Protein AF-A0A9R1RNM6-F1 (afdb_monomer)

pLDDT: mean 85.74, std 3.9, range [72.38, 91.81]

Mean predicted aligned error: 5.17 Å

Structure (mmCIF, N/CA/C/O backbone):
data_AF-A0A9R1RNM6-F1
#
_entry.id   AF-A0A9R1RNM6-F1
#
loop_
_atom_site.group_PDB
_atom_site.id
_atom_site.type_symbol
_atom_site.label_atom_id
_atom_site.label_alt_id
_atom_site.label_comp_id
_atom_site.label_asym_id
_atom_site.label_entity_id
_atom_site.label_seq_id
_atom_site.pdbx_PDB_ins_code
_atom_site.Cartn_x
_atom_site.Cartn_y
_atom_site.Cartn_z
_atom_site.occupancy
_atom_site.B_iso_or_equiv
_atom_site.auth_seq_id
_atom_site.auth_comp_id
_atom_site.auth_asym_id
_atom_site.auth_atom_id
_atom_site.pdbx_PDB_model_num
ATOM 1 N N . MET A 1 1 ? 5.682 -8.488 -3.582 1.00 76.25 1 MET A N 1
ATOM 2 C CA . MET A 1 1 ? 4.230 -8.338 -3.833 1.00 76.25 1 MET A CA 1
ATOM 3 C C . MET A 1 1 ? 3.438 -9.553 -3.353 1.00 76.25 1 MET A C 1
ATOM 5 O O . MET A 1 1 ? 2.675 -9.404 -2.412 1.00 76.25 1 MET A O 1
ATOM 9 N N . ILE A 1 2 ? 3.651 -10.748 -3.923 1.00 78.75 2 ILE A N 1
ATOM 10 C CA . ILE A 1 2 ? 2.857 -11.959 -3.620 1.00 78.75 2 ILE A CA 1
ATOM 11 C C . ILE A 1 2 ? 2.977 -12.383 -2.147 1.00 78.75 2 ILE A C 1
ATOM 13 O O . ILE A 1 2 ? 1.983 -12.404 -1.429 1.00 78.75 2 ILE A O 1
ATOM 17 N N . PHE A 1 3 ? 4.200 -12.642 -1.677 1.00 79.00 3 PHE A N 1
ATOM 18 C CA . PHE A 1 3 ? 4.445 -13.133 -0.315 1.00 79.00 3 PHE A CA 1
ATOM 19 C C . PHE A 1 3 ? 3.941 -12.167 0.766 1.00 79.00 3 PHE A C 1
ATOM 21 O O . PHE A 1 3 ? 3.290 -12.583 1.717 1.00 79.00 3 PHE A O 1
ATOM 28 N N . GLY A 1 4 ? 4.189 -10.865 0.577 1.00 77.94 4 GLY A N 1
ATOM 29 C CA . GLY A 1 4 ? 3.714 -9.822 1.486 1.00 77.94 4 GLY A CA 1
ATOM 30 C C . GLY A 1 4 ? 2.193 -9.827 1.613 1.00 77.94 4 GLY A C 1
ATOM 31 O O . GLY A 1 4 ? 1.688 -9.914 2.721 1.00 77.94 4 GLY A O 1
ATOM 32 N N . ASN A 1 5 ? 1.459 -9.829 0.496 1.00 80.69 5 ASN A N 1
ATOM 33 C CA . ASN A 1 5 ? -0.004 -9.797 0.539 1.00 80.69 5 ASN A CA 1
ATOM 34 C C . ASN A 1 5 ? -0.629 -11.079 1.103 1.00 80.69 5 ASN A C 1
ATOM 36 O O . ASN A 1 5 ? -1.605 -10.985 1.840 1.00 80.69 5 ASN A O 1
ATOM 40 N N . ILE A 1 6 ? -0.069 -12.257 0.809 1.00 80.62 6 ILE A N 1
ATOM 41 C CA . ILE A 1 6 ? -0.581 -13.527 1.355 1.00 80.62 6 ILE A CA 1
ATOM 42 C C . ILE A 1 6 ? -0.402 -13.571 2.876 1.00 80.62 6 ILE A C 1
ATOM 44 O O . ILE A 1 6 ? -1.341 -13.901 3.597 1.00 80.62 6 ILE A O 1
ATOM 48 N N . LEU A 1 7 ? 0.780 -13.193 3.374 1.00 79.81 7 LEU A N 1
ATOM 49 C CA . LEU A 1 7 ? 1.060 -13.189 4.811 1.00 79.81 7 LEU A CA 1
ATOM 50 C C . LEU A 1 7 ? 0.232 -12.155 5.573 1.00 79.81 7 LEU A C 1
ATOM 52 O O . LEU A 1 7 ? -0.056 -12.372 6.750 1.00 79.81 7 LEU A O 1
ATOM 56 N N . THR A 1 8 ? -0.157 -11.054 4.924 1.00 80.06 8 THR A N 1
ATOM 57 C CA . THR A 1 8 ? -1.028 -10.034 5.519 1.00 80.06 8 THR A CA 1
ATOM 58 C C . THR A 1 8 ? -2.409 -10.591 5.860 1.00 80.06 8 THR A C 1
ATOM 60 O O . THR A 1 8 ? -2.918 -10.298 6.939 1.00 80.06 8 THR A O 1
ATOM 63 N N . ILE A 1 9 ? -2.985 -11.440 4.999 1.00 79.38 9 ILE A N 1
ATOM 64 C CA . ILE A 1 9 ? -4.341 -11.996 5.174 1.00 79.38 9 ILE A CA 1
ATOM 65 C C . ILE A 1 9 ? -4.451 -12.845 6.447 1.00 79.38 9 ILE A C 1
ATOM 67 O O . ILE A 1 9 ? -5.502 -12.896 7.077 1.00 79.38 9 ILE A O 1
ATOM 71 N N . THR A 1 10 ? -3.367 -13.506 6.853 1.00 83.00 10 THR A N 1
ATOM 72 C CA . THR A 1 10 ? -3.371 -14.382 8.032 1.00 83.00 10 THR A CA 1
ATOM 73 C C . THR A 1 10 ? -3.108 -13.639 9.344 1.00 83.00 10 THR A C 1
ATOM 75 O O . THR A 1 10 ? -3.102 -14.268 10.402 1.00 83.00 10 THR A O 1
ATOM 78 N N . GLN A 1 11 ? -2.825 -12.330 9.314 1.00 86.75 11 GLN A N 1
ATOM 79 C CA . GLN A 1 11 ? -2.497 -11.582 10.529 1.00 86.75 11 GLN A CA 1
ATOM 80 C C . GLN A 1 11 ? -3.744 -11.162 11.303 1.00 86.75 11 GLN A C 1
ATOM 82 O O . GLN A 1 11 ? -4.732 -10.715 10.738 1.00 86.75 11 GLN A O 1
ATOM 87 N N . THR A 1 12 ? -3.651 -11.227 12.629 1.00 85.56 12 THR A N 1
ATOM 88 C CA . THR A 1 12 ? -4.712 -10.814 13.563 1.00 85.56 12 THR A CA 1
ATOM 89 C C . THR A 1 12 ? -4.443 -9.466 14.240 1.00 85.56 12 THR A C 1
ATOM 91 O O . THR A 1 12 ? -5.352 -8.865 14.810 1.00 85.56 12 THR A O 1
ATOM 94 N N . SER A 1 13 ? -3.200 -8.981 14.176 1.00 86.62 13 SER A N 1
ATOM 95 C CA . SER A 1 13 ? -2.764 -7.698 14.739 1.00 86.62 13 SER A CA 1
ATOM 96 C C . SER A 1 13 ? -2.635 -6.647 13.641 1.00 86.62 13 SER A C 1
ATOM 98 O O . SER A 1 13 ? -1.971 -6.896 12.631 1.00 86.62 13 SER A O 1
ATOM 100 N N . MET A 1 14 ? -3.181 -5.448 13.871 1.00 85.19 14 MET A N 1
ATOM 101 C CA . MET A 1 14 ? -3.129 -4.350 12.896 1.00 85.19 14 MET A CA 1
ATOM 102 C C . MET A 1 14 ? -1.701 -3.900 12.590 1.00 85.19 14 MET A C 1
ATOM 104 O O . MET A 1 14 ? -1.353 -3.680 11.430 1.00 85.19 14 MET A O 1
ATOM 108 N N . LYS A 1 15 ? -0.836 -3.818 13.608 1.00 86.88 15 LYS A N 1
ATOM 109 C CA . LYS A 1 15 ? 0.570 -3.429 13.414 1.00 86.88 15 LYS A CA 1
ATOM 110 C C . LYS A 1 15 ? 1.296 -4.431 12.514 1.00 86.88 15 LYS A C 1
ATOM 112 O O . LYS A 1 15 ? 1.952 -4.024 11.559 1.00 86.88 15 LYS A O 1
ATOM 117 N N . ARG A 1 16 ? 1.118 -5.738 12.759 1.00 85.56 16 ARG A N 1
ATOM 118 C CA . ARG A 1 16 ? 1.716 -6.798 11.924 1.00 85.56 16 ARG A CA 1
ATOM 119 C C . AR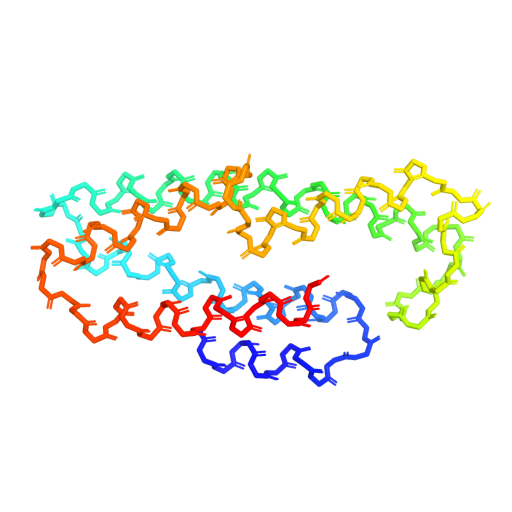G A 1 16 ? 1.162 -6.781 10.504 1.00 85.56 16 ARG A C 1
ATOM 121 O O . ARG A 1 16 ? 1.941 -6.878 9.561 1.00 85.56 16 ARG A O 1
ATOM 128 N N . MET A 1 17 ? -0.151 -6.616 10.352 1.00 88.88 17 MET A N 1
ATOM 129 C CA . MET A 1 17 ? -0.807 -6.510 9.048 1.00 88.88 17 MET A CA 1
ATOM 130 C C . MET A 1 17 ? -0.178 -5.392 8.196 1.00 88.88 17 MET A C 1
ATOM 132 O O . MET A 1 17 ? 0.207 -5.621 7.048 1.00 88.88 17 MET A O 1
ATOM 136 N N . LEU A 1 18 ? 0.029 -4.202 8.772 1.00 86.50 18 LEU A N 1
ATOM 137 C CA . LEU A 1 18 ? 0.678 -3.090 8.070 1.00 86.50 18 LEU A CA 1
ATOM 138 C C . LEU A 1 18 ? 2.158 -3.336 7.763 1.00 86.50 18 LEU A C 1
ATOM 140 O O . LEU A 1 18 ? 2.631 -2.936 6.696 1.00 86.50 18 LEU A O 1
ATOM 144 N N . SER A 1 19 ? 2.892 -4.011 8.651 1.00 86.38 19 SER A N 1
ATOM 145 C CA . SER A 1 19 ? 4.282 -4.394 8.383 1.00 86.38 19 SER A CA 1
ATOM 146 C C . SER A 1 19 ? 4.385 -5.319 7.166 1.00 86.38 19 SER A C 1
ATOM 148 O O . SER A 1 19 ? 5.184 -5.056 6.268 1.00 86.38 19 SER A O 1
ATOM 150 N N . TYR A 1 20 ? 3.538 -6.349 7.071 1.00 86.19 20 TYR A N 1
ATOM 151 C CA . TYR A 1 20 ? 3.531 -7.247 5.908 1.00 86.19 20 TYR A CA 1
ATOM 152 C C . TYR A 1 20 ? 3.028 -6.563 4.632 1.00 86.19 20 TYR A C 1
ATOM 154 O O . TYR A 1 20 ? 3.603 -6.768 3.557 1.00 86.19 20 TYR A O 1
ATOM 162 N N . SER A 1 21 ? 2.045 -5.664 4.739 1.00 86.50 21 SER A N 1
ATOM 163 C CA . SER A 1 21 ? 1.640 -4.823 3.608 1.00 86.50 21 SER A CA 1
ATOM 164 C C . SER A 1 21 ? 2.789 -3.944 3.101 1.00 86.50 21 SER A C 1
ATOM 166 O O . SER A 1 21 ? 2.998 -3.835 1.891 1.00 86.50 21 SER A O 1
ATOM 168 N N . SER A 1 22 ? 3.605 -3.390 4.002 1.00 85.81 22 SER A N 1
ATOM 169 C CA . SER A 1 22 ? 4.786 -2.599 3.634 1.00 85.81 22 SER A CA 1
ATOM 170 C C . SER A 1 22 ? 5.770 -3.408 2.782 1.00 85.81 22 SER A C 1
ATOM 172 O O . SER A 1 22 ? 6.254 -2.918 1.761 1.00 85.81 22 SER A O 1
ATOM 174 N N . ILE A 1 23 ? 5.989 -4.681 3.129 1.00 85.62 23 ILE A N 1
ATOM 175 C CA . ILE A 1 23 ? 6.806 -5.618 2.337 1.00 85.62 23 ILE A CA 1
ATOM 176 C C . ILE A 1 23 ? 6.176 -5.858 0.955 1.00 85.62 23 ILE A C 1
ATOM 178 O O . ILE A 1 23 ? 6.868 -5.888 -0.066 1.00 85.62 23 ILE A O 1
ATOM 182 N N . GLY A 1 24 ? 4.847 -5.992 0.891 1.00 84.50 24 GLY A N 1
ATOM 183 C CA . GLY A 1 24 ? 4.105 -6.089 -0.368 1.00 84.50 24 GLY A CA 1
ATOM 184 C C . GLY A 1 24 ? 4.340 -4.881 -1.282 1.00 84.50 24 GLY A C 1
ATOM 185 O O . GLY A 1 24 ? 4.611 -5.062 -2.475 1.00 84.50 24 GLY A O 1
ATOM 186 N N . ARG A 1 25 ? 4.303 -3.675 -0.701 1.00 86.56 25 ARG A N 1
ATOM 187 C CA . ARG A 1 25 ? 4.433 -2.375 -1.378 1.00 86.56 25 ARG A CA 1
ATOM 188 C C . ARG A 1 25 ? 5.828 -2.068 -1.894 1.00 86.56 25 ARG A C 1
ATOM 190 O O . ARG A 1 25 ? 5.932 -1.502 -2.978 1.00 86.56 25 ARG A O 1
ATOM 197 N N . ILE A 1 26 ? 6.875 -2.482 -1.178 1.00 86.75 26 ILE A N 1
ATOM 198 C CA . ILE A 1 26 ? 8.266 -2.379 -1.657 1.00 86.75 26 ILE A CA 1
ATOM 199 C C . ILE A 1 26 ? 8.418 -3.080 -3.013 1.00 86.75 26 ILE A C 1
ATOM 201 O O . ILE A 1 26 ? 9.135 -2.600 -3.882 1.00 86.75 26 ILE A O 1
ATOM 205 N N . GLY A 1 27 ? 7.667 -4.160 -3.247 1.00 85.88 27 GLY A N 1
ATOM 206 C CA . GLY A 1 27 ? 7.634 -4.813 -4.552 1.00 85.88 27 GLY A CA 1
ATOM 207 C C . GLY A 1 27 ? 7.254 -3.874 -5.704 1.00 85.88 27 GLY A C 1
ATOM 208 O O . GLY A 1 27 ? 7.856 -3.970 -6.764 1.00 85.88 27 GLY A O 1
ATOM 209 N N . TYR A 1 28 ? 6.307 -2.953 -5.500 1.00 86.38 28 TYR A N 1
ATOM 210 C CA . TYR A 1 28 ? 5.907 -1.977 -6.523 1.00 86.38 28 TYR A CA 1
ATOM 211 C C . TYR A 1 28 ? 6.992 -0.923 -6.752 1.00 86.38 28 TYR A C 1
ATOM 213 O O . TYR A 1 28 ? 7.264 -0.573 -7.893 1.00 86.38 28 TYR A O 1
ATOM 221 N N . VAL A 1 29 ? 7.661 -0.479 -5.684 1.00 89.31 29 VAL A N 1
ATOM 222 C CA . VAL A 1 29 ? 8.807 0.445 -5.762 1.00 89.31 29 VAL A CA 1
ATOM 223 C C . VAL A 1 29 ? 9.922 -0.156 -6.622 1.00 89.31 29 VAL A C 1
ATOM 225 O O . VAL A 1 29 ? 10.477 0.531 -7.475 1.00 89.31 29 VAL A O 1
ATOM 228 N N . ILE A 1 30 ? 10.193 -1.457 -6.463 1.00 88.12 30 ILE A N 1
ATOM 229 C CA . ILE A 1 30 ? 11.197 -2.178 -7.258 1.00 88.12 30 ILE A CA 1
ATOM 230 C C . ILE A 1 30 ? 10.858 -2.167 -8.759 1.00 88.12 30 ILE A C 1
ATOM 232 O O . ILE A 1 30 ? 11.783 -2.096 -9.562 1.00 88.12 30 ILE A O 1
ATOM 236 N N . ILE A 1 31 ? 9.576 -2.166 -9.162 1.00 86.38 31 ILE A N 1
ATOM 237 C CA . ILE A 1 31 ? 9.203 -2.021 -10.585 1.00 86.38 31 ILE A CA 1
ATOM 238 C C . ILE A 1 31 ? 9.778 -0.713 -11.145 1.00 86.38 31 ILE A C 1
ATOM 240 O O . ILE A 1 31 ? 10.418 -0.734 -12.191 1.00 86.38 31 ILE A O 1
ATOM 244 N N . GLY A 1 32 ? 9.609 0.402 -10.428 1.00 85.44 32 GLY A N 1
ATOM 245 C CA . GLY A 1 32 ? 10.128 1.706 -10.853 1.00 85.44 32 GLY A CA 1
ATOM 246 C C . GLY A 1 32 ? 11.655 1.742 -10.943 1.00 85.44 32 GLY A C 1
ATOM 247 O O . GLY A 1 32 ? 12.198 2.341 -11.868 1.00 85.44 32 GLY A O 1
ATOM 248 N N . ILE A 1 33 ? 12.349 1.035 -10.042 1.00 87.56 33 ILE A N 1
ATOM 249 C CA . ILE A 1 33 ? 13.816 0.894 -10.084 1.00 87.56 33 ILE A CA 1
ATOM 250 C C . ILE A 1 33 ? 14.261 0.107 -11.324 1.00 87.56 33 ILE A C 1
ATOM 252 O O . ILE A 1 33 ? 15.224 0.500 -11.973 1.00 87.56 33 ILE A O 1
ATOM 256 N N . ILE A 1 34 ? 13.568 -0.986 -11.665 1.00 86.75 34 ILE A N 1
ATOM 257 C CA . ILE A 1 34 ? 13.903 -1.826 -12.829 1.00 86.75 34 ILE A CA 1
ATOM 258 C C . ILE A 1 34 ? 13.663 -1.073 -14.143 1.00 86.75 34 ILE A C 1
ATOM 260 O O . ILE A 1 34 ? 14.456 -1.200 -15.071 1.00 86.75 34 ILE A O 1
ATOM 264 N N . VAL A 1 35 ? 12.584 -0.289 -14.222 1.00 85.94 35 VAL A N 1
ATOM 265 C CA . VAL A 1 35 ? 12.290 0.584 -15.373 1.00 85.94 35 VAL A CA 1
ATOM 266 C C . VAL A 1 35 ? 13.395 1.633 -15.564 1.00 85.94 35 VAL A C 1
ATOM 268 O O . VAL A 1 35 ? 13.773 1.946 -16.695 1.00 85.94 35 VAL A O 1
ATOM 271 N N . GLY A 1 36 ? 13.937 2.164 -14.465 1.00 83.56 36 GLY A N 1
ATOM 272 C CA . GLY A 1 36 ? 15.008 3.154 -14.500 1.00 83.56 36 GLY A CA 1
ATOM 273 C C . GLY A 1 36 ? 14.592 4.442 -15.215 1.00 83.56 36 GLY A C 1
ATOM 274 O O . GLY A 1 36 ? 13.450 4.887 -15.109 1.00 83.56 36 GLY A O 1
ATOM 275 N N . ASP A 1 37 ? 15.522 5.042 -15.958 1.00 79.62 37 ASP A N 1
ATOM 276 C CA . ASP A 1 37 ? 15.308 6.332 -16.635 1.00 79.62 37 ASP A CA 1
ATOM 277 C C . ASP A 1 37 ? 14.590 6.204 -17.988 1.00 79.62 37 ASP A C 1
ATOM 279 O O . ASP A 1 37 ? 14.175 7.187 -18.588 1.00 79.62 37 ASP A O 1
ATOM 283 N N . SER A 1 38 ? 14.411 4.975 -18.479 1.00 72.38 38 SER A N 1
ATOM 284 C CA . SER A 1 38 ? 13.946 4.718 -19.847 1.00 72.38 38 SER A CA 1
ATOM 285 C C . SER A 1 38 ? 12.483 5.114 -20.124 1.00 72.38 38 SER A C 1
ATOM 287 O O . SER A 1 38 ? 12.074 5.084 -21.280 1.00 72.38 38 SER A O 1
ATOM 289 N N . ASN A 1 39 ? 11.710 5.493 -19.094 1.00 75.06 39 ASN A N 1
ATOM 290 C CA . ASN A 1 39 ? 10.352 6.057 -19.186 1.00 75.06 39 ASN A CA 1
ATOM 291 C C . ASN A 1 39 ? 9.889 6.632 -17.835 1.00 75.06 39 ASN A C 1
ATOM 293 O O . ASN A 1 39 ? 8.906 6.173 -17.249 1.00 75.06 39 ASN A O 1
ATOM 297 N N . ASP A 1 40 ? 10.638 7.584 -17.276 1.00 83.69 40 ASP A N 1
ATOM 298 C CA . ASP A 1 40 ? 10.280 8.237 -16.005 1.00 83.69 40 ASP A CA 1
ATOM 299 C C . ASP A 1 40 ? 10.078 7.259 -14.823 1.00 83.69 40 ASP A C 1
ATOM 301 O O . ASP A 1 40 ? 9.367 7.546 -13.853 1.00 83.69 40 ASP A O 1
ATOM 305 N N . GLY A 1 41 ? 10.729 6.090 -14.857 1.00 84.31 41 GLY A N 1
ATOM 306 C CA . GLY A 1 41 ? 10.599 5.055 -13.830 1.00 84.31 41 GLY A CA 1
ATOM 307 C C . GLY A 1 41 ? 10.981 5.571 -12.444 1.00 84.31 41 GLY A C 1
ATOM 308 O O . GLY A 1 41 ? 10.240 5.360 -11.480 1.00 84.31 41 GLY A O 1
ATOM 309 N N . TYR A 1 42 ? 12.058 6.356 -12.347 1.00 88.69 42 TYR A N 1
ATOM 310 C CA . TYR A 1 42 ? 12.446 7.018 -11.099 1.00 88.69 42 TYR A CA 1
ATOM 311 C C . TYR A 1 42 ? 11.409 8.036 -10.615 1.00 88.69 42 TYR A C 1
ATOM 313 O O . TYR A 1 42 ? 11.094 8.066 -9.424 1.00 88.69 42 TYR A O 1
ATOM 321 N N . ALA A 1 43 ? 10.823 8.829 -11.515 1.00 88.44 43 ALA A N 1
ATOM 322 C CA . ALA A 1 43 ? 9.776 9.780 -11.150 1.00 88.44 43 ALA A CA 1
ATOM 323 C C . ALA A 1 43 ? 8.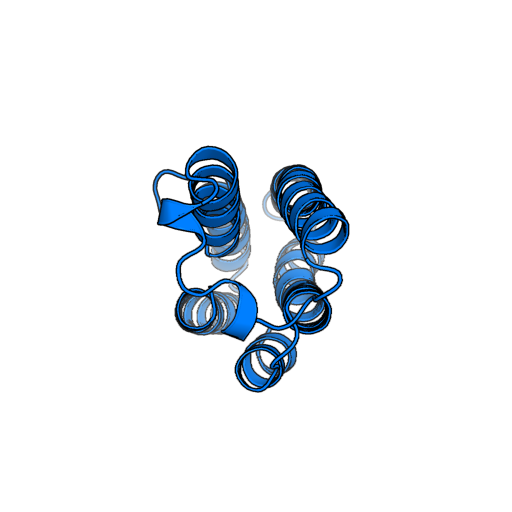510 9.054 -10.657 1.00 88.44 43 ALA A C 1
ATOM 325 O O . ALA A 1 43 ? 7.913 9.452 -9.651 1.00 88.44 43 ALA A O 1
ATOM 326 N N . SER A 1 44 ? 8.132 7.944 -11.300 1.00 88.12 44 SER A N 1
ATOM 327 C CA . SER A 1 44 ? 7.002 7.105 -10.871 1.00 88.12 44 SER A CA 1
ATOM 328 C C . SER A 1 44 ? 7.229 6.474 -9.494 1.00 88.12 44 SER A C 1
ATOM 330 O O . SER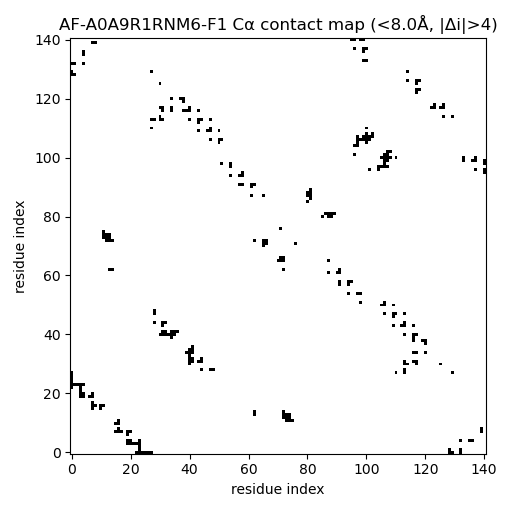 A 1 44 ? 6.338 6.459 -8.643 1.00 88.12 44 SER A O 1
ATOM 332 N N . MET A 1 45 ? 8.460 6.044 -9.217 1.00 90.94 45 MET A N 1
ATOM 333 C CA . MET A 1 45 ? 8.852 5.520 -7.916 1.00 90.94 45 MET A CA 1
ATOM 334 C C . MET A 1 45 ? 8.768 6.595 -6.825 1.00 90.94 45 MET A C 1
ATOM 336 O O . MET A 1 45 ? 8.204 6.346 -5.757 1.00 90.94 45 MET A O 1
ATOM 340 N N . ILE A 1 46 ? 9.320 7.785 -7.081 1.00 91.00 46 ILE A N 1
ATOM 341 C CA . ILE A 1 46 ? 9.357 8.888 -6.110 1.00 91.00 46 ILE A CA 1
ATOM 342 C C . ILE A 1 46 ? 7.940 9.368 -5.787 1.00 91.00 46 ILE A C 1
ATOM 344 O O . ILE A 1 46 ? 7.596 9.520 -4.615 1.00 91.00 46 ILE A O 1
ATOM 348 N N . THR A 1 47 ? 7.097 9.553 -6.806 1.00 90.00 47 THR A N 1
ATOM 349 C CA . THR A 1 47 ? 5.693 9.958 -6.621 1.00 90.00 47 THR A CA 1
ATOM 350 C C . THR A 1 47 ? 4.906 8.921 -5.816 1.00 90.00 47 THR A C 1
ATOM 352 O O . THR A 1 47 ? 4.211 9.282 -4.865 1.00 90.00 47 THR A O 1
ATOM 355 N N . TYR A 1 48 ? 5.071 7.627 -6.112 1.00 90.56 48 TYR A N 1
ATOM 356 C CA . TYR A 1 48 ? 4.454 6.559 -5.326 1.00 90.56 48 TYR A CA 1
ATOM 357 C C . TYR A 1 48 ? 4.948 6.531 -3.873 1.00 90.56 48 TYR A C 1
ATOM 359 O O . TYR A 1 48 ? 4.140 6.395 -2.953 1.00 90.56 48 TYR A O 1
ATOM 367 N N . MET A 1 49 ? 6.255 6.694 -3.645 1.00 91.25 49 MET A N 1
ATOM 368 C CA . MET A 1 49 ? 6.837 6.740 -2.299 1.00 91.25 49 MET A CA 1
ATOM 369 C C . MET A 1 49 ? 6.333 7.938 -1.493 1.00 91.25 49 MET A C 1
ATOM 371 O O . MET A 1 49 ? 6.043 7.789 -0.307 1.00 91.25 49 MET A O 1
ATOM 375 N N . LEU A 1 50 ? 6.172 9.101 -2.127 1.00 91.12 50 LEU A N 1
ATOM 376 C CA . LEU A 1 50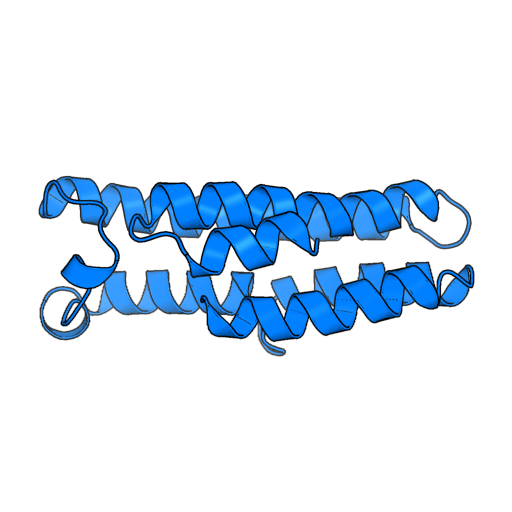 ? 5.652 10.302 -1.477 1.00 91.12 50 LEU A CA 1
ATOM 377 C C . LEU A 1 50 ? 4.220 10.080 -0.980 1.00 91.12 50 LEU A C 1
ATOM 379 O O . LEU A 1 50 ? 3.941 10.270 0.204 1.00 91.12 50 LEU A O 1
ATOM 383 N N . PHE A 1 51 ? 3.342 9.570 -1.848 1.00 90.06 51 PHE A N 1
ATOM 384 C CA . PHE A 1 51 ? 1.987 9.177 -1.457 1.00 90.06 51 PHE A CA 1
ATOM 385 C C . PHE A 1 51 ? 1.991 8.115 -0.362 1.00 90.06 51 PHE A C 1
ATOM 387 O O . PHE A 1 51 ? 1.242 8.211 0.608 1.00 90.06 51 PHE A O 1
ATOM 394 N N . TYR A 1 52 ? 2.870 7.122 -0.472 1.00 89.31 52 TYR A N 1
ATOM 395 C CA . TYR A 1 52 ? 2.961 6.048 0.502 1.00 89.31 52 TYR A CA 1
ATOM 396 C C . TYR A 1 52 ? 3.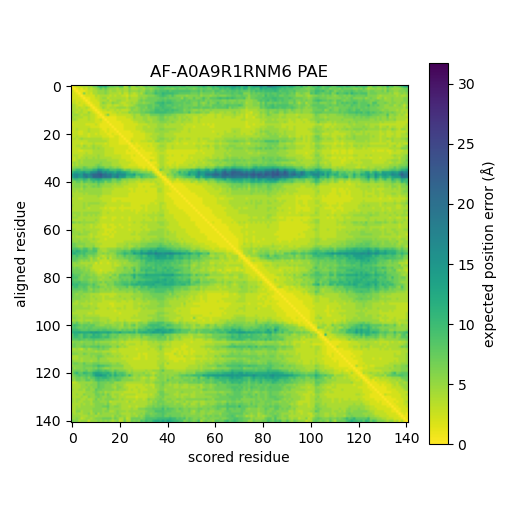382 6.524 1.901 1.00 89.31 52 TYR A C 1
ATOM 398 O O . TYR A 1 52 ? 2.790 6.094 2.892 1.00 89.31 52 TYR A O 1
ATOM 406 N N . ILE A 1 53 ? 4.359 7.430 1.999 1.00 90.75 53 ILE A N 1
ATOM 407 C CA . ILE A 1 53 ? 4.829 7.976 3.281 1.00 90.75 53 ILE A CA 1
ATOM 408 C C . ILE A 1 53 ? 3.734 8.807 3.945 1.00 90.75 53 ILE A C 1
ATOM 410 O O . ILE A 1 53 ? 3.414 8.558 5.111 1.00 90.75 53 ILE A O 1
ATOM 414 N N . SER A 1 54 ? 3.124 9.745 3.207 1.00 90.00 54 SER A N 1
ATOM 415 C CA . SER A 1 54 ? 1.997 10.542 3.713 1.00 90.00 54 SER A CA 1
ATOM 416 C C . SER A 1 54 ? 0.894 9.643 4.261 1.00 90.00 54 SER A C 1
ATOM 418 O O . SER A 1 54 ? 0.295 9.923 5.300 1.00 90.00 54 SER A O 1
ATOM 420 N N . MET A 1 55 ? 0.683 8.513 3.594 1.00 89.12 55 MET A N 1
ATOM 421 C CA . MET A 1 55 ? -0.366 7.594 3.953 1.00 89.12 55 MET A CA 1
ATOM 422 C C . MET A 1 55 ? -0.098 6.743 5.180 1.00 89.12 55 MET A C 1
ATOM 424 O O . MET A 1 55 ? -0.966 6.564 6.042 1.00 89.12 55 MET A O 1
ATOM 428 N N . ASN A 1 56 ? 1.116 6.215 5.266 1.00 90.31 56 ASN A N 1
ATOM 429 C CA . ASN A 1 56 ? 1.536 5.467 6.432 1.00 90.31 56 ASN A CA 1
ATOM 430 C C . ASN A 1 56 ? 1.492 6.345 7.678 1.00 90.31 56 ASN A C 1
ATOM 432 O O . ASN A 1 56 ? 1.018 5.877 8.708 1.00 90.31 56 ASN A O 1
ATOM 436 N N . LEU A 1 57 ? 1.897 7.614 7.582 1.00 91.19 57 LEU A N 1
ATOM 437 C CA . LEU A 1 57 ? 1.805 8.551 8.702 1.00 91.19 57 LEU A CA 1
ATOM 438 C C . LEU A 1 57 ? 0.363 8.690 9.212 1.00 91.19 57 LEU A C 1
ATOM 440 O O . LEU A 1 57 ? 0.133 8.531 10.409 1.00 91.19 57 LEU A O 1
ATOM 444 N N . GLY A 1 58 ? -0.612 8.898 8.319 1.00 90.94 58 GLY A N 1
ATOM 445 C CA . GLY A 1 58 ? -2.029 8.985 8.701 1.00 90.94 58 GLY A CA 1
ATOM 446 C C . GLY A 1 58 ? -2.563 7.691 9.326 1.00 90.94 58 GLY A C 1
ATOM 447 O O . GLY A 1 58 ? -3.226 7.715 10.365 1.00 90.94 58 GLY A O 1
ATOM 448 N N . THR A 1 59 ? -2.206 6.546 8.742 1.00 90.88 59 THR A N 1
ATOM 449 C CA . THR A 1 59 ? -2.659 5.231 9.221 1.00 90.88 59 THR A CA 1
ATOM 450 C C . THR A 1 59 ? -2.064 4.897 10.592 1.00 90.88 59 THR A C 1
ATOM 452 O O . THR A 1 59 ? -2.787 4.495 11.505 1.00 90.88 59 THR A O 1
ATOM 455 N N . PHE A 1 60 ? -0.755 5.104 10.774 1.00 91.19 60 PHE A N 1
ATOM 456 C CA . PHE A 1 60 ? -0.087 4.870 12.054 1.00 91.19 60 PHE A CA 1
ATOM 457 C C . PHE A 1 60 ? -0.554 5.846 13.132 1.00 91.19 60 PHE A C 1
ATOM 459 O O . PHE A 1 60 ? -0.728 5.418 14.270 1.00 91.19 60 PHE A O 1
ATOM 466 N N . ALA A 1 61 ? -0.828 7.111 12.797 1.00 91.81 61 ALA A N 1
ATOM 467 C CA . ALA A 1 61 ? -1.406 8.061 13.746 1.00 9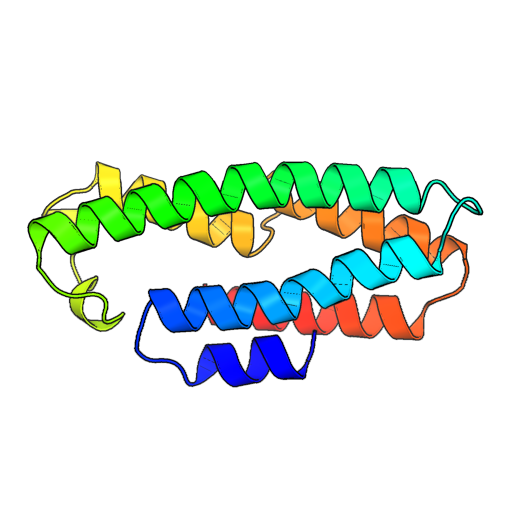1.81 61 ALA A CA 1
ATOM 468 C C . ALA A 1 61 ? -2.759 7.566 14.287 1.00 91.81 61 ALA A C 1
ATOM 470 O O . ALA A 1 61 ? -2.976 7.575 15.499 1.00 91.81 61 ALA A O 1
ATOM 471 N N . CYS A 1 62 ? -3.634 7.053 13.412 1.00 90.56 62 CYS A N 1
ATOM 472 C CA . CYS A 1 62 ? -4.920 6.484 13.822 1.00 90.56 62 CYS A CA 1
ATOM 473 C C . CYS A 1 62 ? -4.746 5.244 14.716 1.00 90.56 62 CYS A C 1
ATOM 475 O O . CYS A 1 62 ? -5.416 5.124 15.740 1.00 90.56 62 CYS A O 1
ATOM 477 N N . ILE A 1 63 ? -3.820 4.344 14.367 1.00 90.38 63 ILE A N 1
ATOM 478 C CA . ILE A 1 63 ? -3.549 3.129 15.154 1.00 90.38 63 ILE A CA 1
ATOM 479 C C . ILE A 1 63 ? -2.963 3.470 16.523 1.00 90.38 63 ILE A C 1
ATOM 481 O O . ILE A 1 63 ? -3.379 2.889 17.519 1.00 90.38 63 ILE A O 1
ATOM 485 N N . VAL A 1 64 ? -2.023 4.417 16.604 1.00 90.44 64 VAL A N 1
ATOM 486 C CA . VAL A 1 64 ? -1.455 4.863 17.886 1.00 90.44 64 VAL A CA 1
ATOM 487 C C . VAL A 1 64 ? -2.542 5.481 18.760 1.00 90.44 64 VAL A C 1
ATOM 489 O O . VAL A 1 64 ? -2.627 5.151 19.940 1.00 90.44 64 VAL A O 1
ATOM 492 N N . LEU A 1 65 ? -3.415 6.313 18.188 1.00 90.00 65 LEU A N 1
ATOM 493 C CA . LEU A 1 65 ? -4.516 6.924 18.930 1.00 90.00 65 LEU A CA 1
ATOM 494 C C . LEU A 1 65 ? -5.525 5.880 19.440 1.00 90.00 65 LEU A C 1
ATOM 496 O O . LEU A 1 65 ? -5.984 5.982 20.577 1.00 90.00 65 LEU A O 1
ATOM 500 N N . PHE A 1 66 ? -5.823 4.848 18.644 1.00 89.25 66 PHE A N 1
ATOM 501 C CA . PHE A 1 66 ? -6.641 3.711 19.076 1.00 89.25 66 PHE A CA 1
ATOM 502 C C . PHE A 1 66 ? -5.969 2.906 20.201 1.00 89.25 66 PHE A C 1
ATOM 504 O O . PHE A 1 66 ? -6.602 2.597 21.214 1.00 89.25 66 PHE A O 1
ATOM 511 N N . SER A 1 67 ? -4.676 2.613 20.044 1.00 88.50 67 SER A N 1
ATOM 512 C CA . SER A 1 67 ? -3.858 1.853 20.996 1.00 88.50 67 SER A CA 1
ATOM 513 C C . SER A 1 67 ? -3.759 2.565 22.350 1.00 88.50 67 SER A C 1
ATOM 515 O O . SER A 1 67 ? -3.909 1.937 23.391 1.00 88.50 67 SER A O 1
ATOM 517 N N . LEU A 1 68 ? -3.612 3.896 22.354 1.00 88.81 68 LEU A N 1
ATOM 518 C CA . LEU A 1 68 ? -3.591 4.711 23.576 1.00 88.81 68 LEU A CA 1
ATOM 519 C C . LEU A 1 68 ? -4.923 4.695 24.341 1.00 88.81 68 LEU A C 1
ATOM 521 O O . LEU A 1 68 ? -4.923 4.844 25.559 1.00 88.81 68 LEU A O 1
ATOM 525 N N . ARG A 1 69 ? -6.057 4.531 23.646 1.00 86.75 69 ARG A N 1
ATOM 526 C CA . ARG A 1 69 ? -7.395 4.528 24.264 1.00 86.75 69 ARG A CA 1
ATOM 527 C C . ARG A 1 69 ? -7.835 3.151 24.750 1.00 86.75 69 ARG A C 1
ATOM 529 O O . ARG A 1 69 ? -8.518 3.059 25.763 1.00 86.75 69 ARG A O 1
ATOM 536 N N . THR A 1 70 ? -7.492 2.096 24.014 1.00 84.69 70 THR A N 1
ATOM 537 C CA . THR A 1 70 ? -7.974 0.730 24.290 1.00 84.69 70 THR A CA 1
ATOM 538 C C . THR A 1 70 ? -6.909 -0.182 24.889 1.00 84.69 70 THR A C 1
ATOM 540 O O . THR A 1 70 ? -7.251 -1.198 25.485 1.00 84.69 70 THR A O 1
ATOM 543 N N . GLY A 1 71 ? -5.624 0.150 24.731 1.00 84.94 71 GLY A N 1
ATOM 544 C CA . GLY A 1 71 ? -4.499 -0.703 25.119 1.00 84.94 71 GLY A CA 1
ATOM 545 C C . GLY A 1 71 ? -4.310 -1.937 24.228 1.00 84.94 71 GLY A C 1
ATOM 546 O O . GLY A 1 71 ? -3.483 -2.789 24.545 1.00 84.94 71 GLY A O 1
ATOM 547 N N . THR A 1 72 ? -5.065 -2.055 23.130 1.00 85.81 72 THR A N 1
ATOM 548 C CA . THR A 1 72 ? -5.073 -3.235 22.251 1.00 85.81 72 THR A CA 1
ATOM 549 C C . THR A 1 72 ? -4.793 -2.860 20.798 1.00 85.81 72 THR A C 1
ATOM 551 O O . THR A 1 72 ? -5.118 -1.764 20.350 1.00 85.81 72 THR A O 1
ATOM 554 N N . ASP A 1 73 ? -4.196 -3.789 20.045 1.00 82.56 73 ASP A N 1
ATOM 555 C CA . ASP A 1 73 ? -3.880 -3.620 18.618 1.00 82.56 73 ASP A CA 1
ATOM 556 C C . ASP A 1 73 ? -4.487 -4.733 17.739 1.00 82.56 73 ASP A C 1
ATOM 558 O O . ASP A 1 73 ? -4.075 -4.910 16.584 1.00 82.56 73 ASP A O 1
ATOM 562 N N . ASN A 1 74 ? -5.412 -5.539 18.273 1.00 87.38 74 ASN A N 1
ATOM 563 C CA . ASN A 1 74 ? -6.025 -6.622 17.505 1.00 87.38 74 ASN A CA 1
ATOM 564 C C . ASN A 1 74 ? -7.116 -6.080 16.590 1.00 87.38 74 ASN A C 1
ATOM 566 O O . ASN A 1 74 ? -7.896 -5.217 16.976 1.00 87.38 74 ASN A O 1
ATOM 570 N N . ILE A 1 75 ? -7.225 -6.663 15.398 1.00 85.75 75 ILE A N 1
ATOM 571 C CA . ILE A 1 75 ? -8.216 -6.278 14.383 1.00 85.75 75 ILE A CA 1
ATOM 572 C C . ILE A 1 75 ? -9.649 -6.421 14.921 1.00 85.75 75 ILE A C 1
ATOM 574 O O . ILE A 1 75 ? -10.514 -5.600 14.631 1.00 85.75 75 ILE A O 1
ATOM 578 N N . ARG A 1 76 ? -9.897 -7.436 15.759 1.00 86.69 76 ARG A N 1
ATOM 579 C CA . ARG A 1 76 ? -11.220 -7.717 16.343 1.00 86.69 76 ARG A CA 1
ATOM 580 C C . ARG A 1 76 ? -11.727 -6.594 17.249 1.00 86.69 76 ARG A C 1
ATOM 582 O O . ARG A 1 76 ? -12.933 -6.384 17.316 1.00 86.69 76 ARG A O 1
ATOM 589 N N . ASP A 1 77 ? -10.820 -5.861 17.888 1.00 86.06 77 ASP A N 1
ATOM 590 C CA . ASP A 1 77 ? -11.164 -4.825 18.866 1.00 86.06 77 ASP A CA 1
ATOM 591 C C . ASP A 1 77 ? -11.611 -3.517 18.184 1.00 86.06 77 ASP A C 1
ATOM 593 O O . ASP A 1 77 ? -12.196 -2.645 18.823 1.00 86.06 77 ASP A O 1
ATOM 597 N N . TYR A 1 78 ? -11.421 -3.404 16.862 1.00 83.69 78 TYR A N 1
ATOM 598 C CA . TYR A 1 78 ? -11.951 -2.307 16.044 1.00 83.69 78 TYR A CA 1
ATOM 599 C C . TYR A 1 78 ? -13.448 -2.475 15.717 1.00 83.69 78 TYR A C 1
ATOM 601 O O . TYR A 1 78 ? -14.072 -1.554 15.178 1.00 83.69 78 TYR A O 1
ATOM 609 N N . ALA A 1 79 ? -14.056 -3.625 16.036 1.00 86.81 79 ALA A N 1
ATOM 610 C CA . ALA A 1 79 ? -15.477 -3.858 15.800 1.00 86.81 79 ALA A CA 1
ATOM 611 C C . ALA A 1 79 ? -16.337 -2.872 16.612 1.00 86.81 79 ALA A C 1
ATOM 613 O O . ALA A 1 79 ? -16.241 -2.786 17.835 1.00 86.81 79 ALA A O 1
ATOM 614 N N . GLY A 1 80 ? -17.193 -2.115 15.922 1.00 85.88 80 GLY A N 1
ATOM 615 C CA . GLY A 1 80 ? -18.038 -1.096 16.551 1.00 85.88 80 GLY A CA 1
ATOM 616 C C . GLY A 1 80 ? -17.331 0.231 16.844 1.00 85.88 80 GLY A C 1
ATOM 617 O O . GLY A 1 80 ? -17.908 1.078 17.518 1.00 85.88 80 GLY A O 1
ATOM 618 N N . LEU A 1 81 ? -16.122 0.469 16.318 1.00 87.00 81 LEU A N 1
ATOM 619 C CA . LEU A 1 81 ? -15.411 1.735 16.538 1.00 87.00 81 LEU A CA 1
ATOM 620 C C . LEU A 1 81 ? -16.209 2.962 16.069 1.00 87.00 81 LEU A C 1
ATOM 622 O O . LEU A 1 81 ? -16.150 4.010 16.705 1.00 87.00 81 LEU A O 1
ATOM 626 N N . TYR A 1 82 ? -17.007 2.819 15.007 1.00 88.56 82 TYR A N 1
ATOM 627 C CA . TYR A 1 82 ? -17.830 3.901 14.463 1.00 88.56 82 TYR A CA 1
ATOM 628 C C . TYR A 1 82 ? -18.837 4.478 15.471 1.00 88.56 82 TYR A C 1
ATOM 630 O O . TYR A 1 82 ? -19.104 5.675 15.437 1.00 88.56 82 TYR A O 1
ATOM 638 N N . THR A 1 83 ? -19.379 3.664 16.386 1.00 87.19 83 THR A N 1
ATOM 639 C CA . THR A 1 83 ? -20.364 4.144 17.371 1.00 87.19 83 THR A CA 1
ATOM 640 C C . THR A 1 83 ? -19.719 4.862 18.551 1.00 87.19 83 THR A C 1
ATOM 642 O O . THR A 1 83 ? -20.369 5.697 19.174 1.00 87.19 83 THR A O 1
ATOM 645 N N . LYS A 1 84 ? -18.452 4.558 18.860 1.00 86.12 84 LYS A N 1
ATOM 646 C CA . LYS A 1 84 ? -17.708 5.206 19.950 1.00 86.12 84 LYS A CA 1
ATOM 647 C C . LYS A 1 84 ? -16.987 6.464 19.480 1.00 86.12 84 LYS A C 1
ATOM 649 O O . LYS A 1 84 ? -17.115 7.508 20.104 1.00 86.12 84 LYS A O 1
ATOM 654 N N . ASP A 1 85 ? -16.249 6.349 18.380 1.00 87.19 85 ASP A N 1
ATOM 655 C CA . ASP A 1 85 ? -15.382 7.396 17.847 1.00 87.19 85 ASP A CA 1
ATOM 656 C C . ASP A 1 85 ? -15.521 7.470 16.314 1.00 87.19 85 ASP A C 1
ATOM 658 O O . ASP A 1 85 ? -14.662 6.969 15.576 1.00 87.19 85 ASP A O 1
ATOM 662 N N . PRO A 1 86 ? -16.583 8.117 15.797 1.00 88.00 86 PRO A N 1
ATOM 663 C CA . PRO A 1 86 ? -16.856 8.161 14.361 1.00 88.00 86 PRO A CA 1
ATOM 664 C C . PRO A 1 86 ? -15.741 8.856 13.572 1.00 88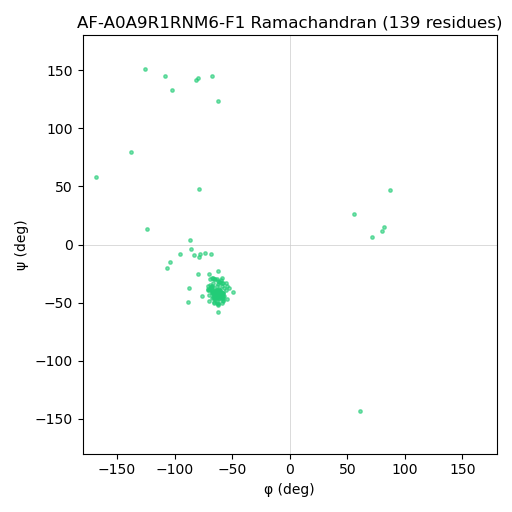.00 86 PRO A C 1
ATOM 666 O O . PRO A 1 86 ? -15.427 8.435 12.462 1.00 88.00 86 PRO A O 1
ATOM 669 N N . PHE A 1 87 ? -15.089 9.873 14.148 1.00 90.06 87 PHE A N 1
ATOM 670 C CA . PHE A 1 87 ? -13.974 10.570 13.500 1.00 90.06 87 PHE A CA 1
ATOM 671 C C . PHE A 1 87 ? -12.751 9.671 13.300 1.00 90.06 87 PHE A C 1
ATOM 673 O O . PHE A 1 87 ? -12.180 9.670 12.213 1.00 90.06 87 PHE A O 1
ATOM 680 N N . LEU A 1 88 ? -12.380 8.881 14.315 1.00 89.06 88 LEU A N 1
ATOM 681 C CA . LEU A 1 88 ? -11.260 7.940 14.233 1.00 89.06 88 LEU A CA 1
ATOM 682 C C . LEU A 1 88 ? -11.568 6.800 13.257 1.00 89.06 88 LEU A C 1
ATOM 684 O O . LEU A 1 88 ? -10.709 6.403 12.474 1.00 89.06 88 LEU A O 1
ATOM 688 N N . ALA A 1 89 ? -12.799 6.284 13.294 1.00 89.25 89 ALA A N 1
ATOM 689 C CA . ALA A 1 89 ? -13.240 5.243 12.375 1.00 89.25 89 ALA A CA 1
ATOM 690 C C . ALA A 1 89 ? -13.198 5.728 10.919 1.00 89.25 89 ALA A C 1
ATOM 692 O O . ALA A 1 89 ? -12.699 5.018 10.050 1.00 89.25 89 ALA A O 1
ATOM 693 N N . LEU A 1 90 ? -13.669 6.951 10.654 1.00 90.56 90 LEU A N 1
ATOM 694 C CA . LEU A 1 90 ? -13.701 7.527 9.312 1.00 90.56 90 LEU A CA 1
ATOM 695 C C . LEU A 1 90 ? -12.290 7.856 8.809 1.00 90.56 90 LEU A C 1
ATOM 697 O O . LEU A 1 90 ? -11.960 7.518 7.673 1.00 90.56 90 LEU A O 1
ATOM 701 N N . SER A 1 91 ? -11.427 8.438 9.650 1.00 91.12 91 SER A N 1
ATOM 702 C CA . SER A 1 91 ? -10.035 8.710 9.276 1.00 91.12 91 SER A CA 1
ATOM 703 C C . SER A 1 91 ? -9.264 7.423 8.994 1.00 91.12 91 SER A C 1
ATOM 705 O O . SER A 1 91 ? -8.543 7.354 8.001 1.00 91.12 91 SER A O 1
ATOM 707 N N . LEU A 1 92 ? -9.449 6.386 9.818 1.00 89.44 92 LEU A N 1
ATOM 708 C CA . LEU A 1 92 ? -8.814 5.085 9.623 1.00 89.44 92 LEU A CA 1
ATOM 709 C C . LEU A 1 92 ? -9.361 4.375 8.378 1.00 89.44 92 LEU A C 1
ATOM 711 O O . LEU A 1 92 ? -8.569 3.843 7.609 1.00 89.44 92 LEU A O 1
ATOM 715 N N . ALA A 1 93 ? -10.669 4.433 8.116 1.00 89.38 93 ALA A N 1
ATOM 716 C CA . ALA A 1 93 ? -11.268 3.878 6.902 1.00 89.38 93 ALA A CA 1
ATOM 717 C C . ALA A 1 93 ? -10.740 4.571 5.641 1.00 89.38 93 ALA A C 1
ATOM 719 O O . ALA A 1 93 ? -10.228 3.902 4.747 1.00 89.38 93 ALA A O 1
ATOM 720 N N . LEU A 1 94 ? -10.763 5.909 5.587 1.00 89.75 94 LEU A N 1
ATOM 721 C CA . LEU A 1 94 ? -10.125 6.662 4.500 1.00 89.75 94 LEU A CA 1
ATOM 722 C C . LEU A 1 94 ? -8.653 6.276 4.363 1.00 89.75 94 LEU A C 1
ATOM 724 O O . LEU A 1 94 ? -8.139 6.174 3.244 1.00 89.75 94 LEU A O 1
ATOM 728 N N . CYS A 1 95 ? -7.998 6.007 5.498 1.00 89.69 95 CYS A N 1
ATOM 729 C CA . CYS A 1 95 ? -6.617 5.593 5.488 1.00 89.69 95 CYS A CA 1
ATOM 730 C C . CYS A 1 95 ? -6.399 4.218 4.829 1.00 89.69 95 CYS A C 1
ATOM 732 O O . CYS A 1 95 ? -5.574 4.037 3.935 1.00 89.69 95 CYS A O 1
ATOM 734 N N . LEU A 1 96 ? -7.179 3.221 5.215 1.00 87.94 96 LEU A N 1
ATOM 735 C CA . LEU A 1 96 ? -7.064 1.880 4.646 1.00 87.94 96 LEU A CA 1
ATOM 736 C C . LEU A 1 96 ? -7.503 1.847 3.172 1.00 87.94 96 LEU A C 1
ATOM 738 O O . LEU A 1 96 ? -6.840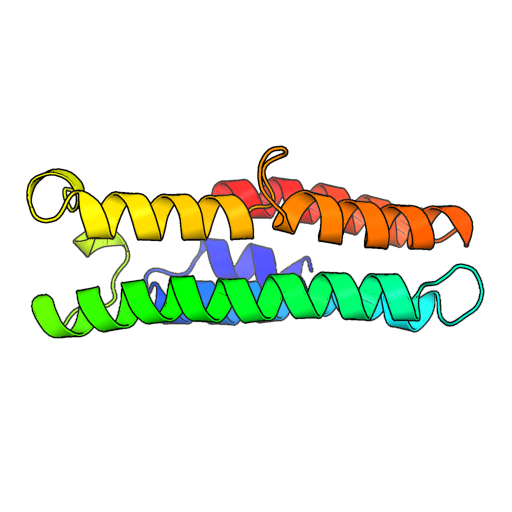 1.216 2.350 1.00 87.94 96 LEU A O 1
ATOM 742 N N . LEU A 1 97 ? -8.529 2.614 2.793 1.00 87.19 97 LEU A N 1
ATOM 743 C CA . LEU A 1 97 ? -9.021 2.696 1.412 1.00 87.19 97 LEU A CA 1
ATOM 744 C C . LEU A 1 97 ? -7.989 3.306 0.452 1.00 87.19 97 LEU A C 1
ATOM 746 O O . LEU A 1 97 ? -7.801 2.827 -0.671 1.00 87.19 97 LEU A O 1
ATOM 750 N N . TYR A 1 98 ? -7.276 4.345 0.886 1.00 85.88 98 TYR A N 1
ATOM 751 C CA . TYR A 1 98 ? -6.217 4.941 0.069 1.00 85.88 98 TYR A CA 1
ATOM 752 C C . TYR A 1 98 ? -5.036 3.987 -0.036 1.00 85.88 98 TYR A C 1
ATOM 754 O O . TYR A 1 98 ? -4.450 3.849 -1.110 1.00 85.88 98 TYR A O 1
ATOM 762 N N . LEU A 1 99 ? -4.701 3.291 1.054 1.00 83.50 99 LEU A N 1
ATOM 763 C CA . LEU A 1 99 ? -3.708 2.228 1.037 1.00 83.50 99 LEU A CA 1
ATOM 764 C C . LEU A 1 99 ? -4.112 1.109 0.048 1.00 83.50 99 LEU A C 1
ATOM 766 O O . LEU A 1 99 ? -3.249 0.652 -0.710 1.00 83.50 99 LEU A O 1
ATOM 770 N N . GLY A 1 100 ? -5.385 0.717 -0.010 1.00 81.44 100 GLY A N 1
ATOM 771 C CA . GLY A 1 100 ? -5.914 -0.223 -1.007 1.00 81.44 100 GLY A CA 1
ATOM 772 C C . GLY A 1 100 ? -5.748 0.277 -2.448 1.00 81.44 100 GLY A C 1
ATOM 773 O O . GLY A 1 100 ? -5.442 -0.504 -3.353 1.00 81.44 100 GLY A O 1
ATOM 774 N N . GLY A 1 101 ? -5.801 1.594 -2.648 1.00 79.81 101 GLY A N 1
ATOM 775 C CA . GLY A 1 101 ? -5.637 2.234 -3.953 1.00 79.81 101 GLY A CA 1
ATOM 776 C C . GLY A 1 101 ? -6.957 2.330 -4.708 1.00 79.81 101 GLY A C 1
ATOM 777 O O . GLY A 1 101 ? -7.021 1.972 -5.879 1.00 79.81 101 GLY A O 1
ATOM 778 N N . LEU A 1 102 ? -8.013 2.787 -4.033 1.00 81.56 102 LEU A N 1
ATOM 779 C CA . LEU A 1 102 ? -9.293 3.089 -4.674 1.00 81.56 102 LEU A CA 1
ATOM 780 C C . LEU A 1 102 ? -9.181 4.299 -5.624 1.00 81.56 102 LEU A C 1
ATOM 782 O O . LEU A 1 102 ? -8.477 5.252 -5.287 1.00 81.56 102 LEU A O 1
ATOM 786 N N . PRO A 1 103 ? -9.913 4.311 -6.759 1.00 75.88 103 PRO A N 1
ATOM 787 C CA . PRO A 1 103 ? -9.800 5.332 -7.806 1.00 75.88 103 PRO A CA 1
ATOM 788 C C . PRO A 1 103 ? -9.832 6.800 -7.348 1.00 75.88 103 PRO A C 1
ATOM 790 O O . PRO A 1 103 ? -9.042 7.584 -7.870 1.00 75.88 103 PRO A O 1
ATOM 793 N N . PRO A 1 104 ? -10.685 7.215 -6.383 1.00 81.12 104 PRO A N 1
ATOM 794 C CA . PRO A 1 104 ? -10.718 8.610 -5.939 1.00 81.12 104 PRO A CA 1
ATOM 795 C C . PRO A 1 104 ? -9.517 9.030 -5.072 1.00 81.12 104 PRO A C 1
ATOM 797 O O . PRO A 1 104 ? -9.403 10.204 -4.731 1.00 81.12 104 PRO A O 1
ATOM 800 N N . LEU A 1 105 ? -8.636 8.106 -4.674 1.00 85.50 105 LEU A N 1
ATOM 801 C CA . LEU A 1 105 ? -7.564 8.357 -3.708 1.00 85.50 105 LEU A CA 1
ATOM 802 C C . LEU A 1 105 ? -6.194 8.380 -4.397 1.00 85.50 105 LEU A C 1
ATOM 804 O O . LEU A 1 105 ? -5.925 7.616 -5.320 1.00 85.50 105 LEU A O 1
ATOM 808 N N . ALA A 1 106 ? -5.281 9.229 -3.918 1.00 80.19 106 ALA A N 1
ATOM 809 C CA . ALA A 1 106 ? -3.981 9.432 -4.569 1.00 80.19 106 ALA A CA 1
ATOM 810 C C . ALA A 1 106 ? -3.096 8.166 -4.619 1.00 80.19 106 ALA A C 1
ATOM 812 O O . ALA A 1 106 ? -2.281 8.019 -5.531 1.00 80.19 106 ALA A O 1
ATOM 813 N N . GLY A 1 107 ? -3.318 7.198 -3.721 1.00 80.31 107 GLY A N 1
ATOM 814 C CA . GLY A 1 107 ? -2.664 5.887 -3.777 1.00 80.31 107 GLY A CA 1
ATOM 815 C C . GLY A 1 107 ? -2.936 5.110 -5.075 1.00 80.31 107 GLY A C 1
ATOM 816 O O . GLY A 1 107 ? -2.075 4.349 -5.518 1.00 80.31 107 GLY A O 1
ATOM 817 N N . PHE A 1 108 ? -4.089 5.328 -5.718 1.00 86.19 108 PHE A N 1
ATOM 818 C CA . PHE A 1 108 ? -4.408 4.744 -7.023 1.00 86.19 108 PHE A CA 1
ATOM 819 C C . PHE A 1 108 ? -3.562 5.351 -8.139 1.00 86.19 108 PHE A C 1
ATOM 821 O O . PHE A 1 108 ? -2.929 4.616 -8.892 1.00 86.19 108 PHE A O 1
ATOM 828 N N . PHE A 1 109 ? -3.485 6.682 -8.200 1.00 86.25 109 PHE A N 1
ATOM 829 C CA . PHE A 1 109 ? -2.704 7.391 -9.215 1.00 86.25 109 PHE A CA 1
ATOM 830 C C . PHE A 1 109 ? -1.214 7.044 -9.139 1.00 86.25 109 PHE A C 1
ATOM 832 O O . PHE A 1 109 ? -0.593 6.811 -10.172 1.00 86.25 109 PHE A O 1
ATOM 839 N N . GLY A 1 110 ? -0.660 6.909 -7.928 1.00 84.31 110 GLY A N 1
ATOM 840 C CA . GLY A 1 110 ? 0.723 6.459 -7.748 1.00 84.31 110 GLY A CA 1
ATOM 841 C C . GLY A 1 110 ? 0.972 5.045 -8.290 1.00 84.31 110 GLY A C 1
ATOM 842 O O . GLY A 1 110 ? 1.957 4.817 -8.989 1.00 84.31 110 GLY A O 1
ATOM 843 N N . LYS A 1 111 ? 0.069 4.091 -8.011 1.00 85.12 111 LYS A N 1
ATOM 844 C CA . LYS A 1 111 ? 0.177 2.722 -8.551 1.00 85.12 111 LYS A CA 1
ATOM 845 C C . LYS A 1 111 ? 0.004 2.696 -10.067 1.00 85.12 111 LYS A C 1
ATOM 847 O O . LYS A 1 111 ? 0.773 2.022 -10.745 1.00 85.12 111 LYS A O 1
ATOM 852 N N . LEU A 1 112 ? -0.994 3.408 -10.593 1.00 87.56 112 LEU A N 1
ATOM 853 C CA . LEU A 1 112 ? -1.245 3.478 -12.030 1.00 87.56 112 LEU A CA 1
ATOM 854 C C . LEU A 1 112 ? -0.034 4.014 -12.779 1.00 87.56 112 LEU A C 1
ATOM 856 O O . LEU A 1 112 ? 0.342 3.438 -13.793 1.00 87.56 112 LEU A O 1
ATOM 860 N N . TYR A 1 113 ? 0.588 5.075 -12.267 1.00 87.62 113 TYR A N 1
ATOM 861 C CA . TYR A 1 113 ? 1.748 5.669 -12.910 1.00 87.62 113 TYR A CA 1
ATOM 862 C C . TYR A 1 113 ? 2.936 4.694 -12.952 1.00 87.62 113 TYR A C 1
ATOM 864 O O . TYR A 1 113 ? 3.521 4.482 -14.010 1.00 87.62 113 TYR A O 1
ATOM 872 N N . LEU A 1 114 ? 3.206 3.988 -11.848 1.00 87.81 114 LEU A N 1
ATOM 873 C CA . LEU A 1 114 ? 4.213 2.918 -11.796 1.00 87.81 114 LEU A CA 1
ATOM 874 C C . LEU A 1 114 ? 3.943 1.784 -12.797 1.00 87.81 114 LEU A C 1
ATOM 876 O O . LEU A 1 114 ? 4.854 1.319 -13.483 1.00 87.81 114 LEU A O 1
ATOM 880 N N . LEU A 1 115 ? 2.692 1.320 -12.875 1.00 86.50 115 LEU A N 1
ATOM 881 C CA . LEU A 1 115 ? 2.302 0.240 -13.784 1.00 86.50 115 LEU A CA 1
ATOM 882 C C . LEU A 1 115 ? 2.347 0.693 -15.247 1.00 86.50 115 LEU A C 1
ATOM 884 O O . LEU A 1 115 ? 2.726 -0.096 -16.109 1.00 86.50 115 LEU A O 1
ATOM 888 N N . TRP A 1 116 ? 2.011 1.956 -15.516 1.00 87.38 116 TRP A N 1
ATOM 889 C CA . TRP A 1 116 ? 2.100 2.564 -16.839 1.00 87.38 116 TRP A CA 1
ATOM 890 C C . TRP A 1 116 ? 3.546 2.598 -17.340 1.00 87.38 116 TRP A C 1
ATOM 892 O O . TRP A 1 116 ? 3.830 2.063 -18.412 1.00 87.38 116 TRP A O 1
ATOM 902 N N . CYS A 1 117 ? 4.476 3.122 -16.534 1.00 85.88 117 CYS A N 1
ATOM 903 C CA . CYS A 1 117 ? 5.904 3.136 -16.863 1.00 85.88 117 CYS A CA 1
ATOM 904 C C . CYS A 1 117 ? 6.454 1.712 -17.062 1.00 85.88 117 CYS A C 1
ATOM 906 O O . CYS A 1 117 ? 7.173 1.443 -18.025 1.00 85.88 117 CYS A O 1
ATOM 908 N N . GLY A 1 118 ? 6.057 0.764 -16.202 1.00 84.94 118 GLY A N 1
ATOM 909 C CA . GLY A 1 118 ? 6.425 -0.649 -16.348 1.00 84.94 118 GLY A CA 1
ATOM 910 C C . GLY A 1 118 ? 5.913 -1.280 -17.646 1.00 84.94 118 GLY A C 1
ATOM 911 O O . GLY A 1 118 ? 6.626 -2.049 -18.292 1.00 84.94 118 GLY A O 1
ATOM 912 N N . TRP A 1 119 ? 4.695 -0.932 -18.060 1.00 87.50 119 TRP A N 1
ATOM 913 C CA . TRP A 1 119 ? 4.098 -1.446 -19.290 1.00 87.50 119 TRP A CA 1
ATOM 914 C C . TRP A 1 119 ? 4.821 -0.938 -20.537 1.00 87.50 119 TRP A C 1
ATOM 916 O O . TRP A 1 119 ? 5.049 -1.707 -21.470 1.00 87.50 119 TRP A O 1
ATOM 926 N N . GLN A 1 120 ? 5.222 0.336 -20.547 1.00 84.69 120 GLN A N 1
ATOM 927 C CA . GLN A 1 120 ? 5.913 0.931 -21.692 1.00 84.69 120 GLN A CA 1
ATOM 928 C C . GLN A 1 120 ? 7.297 0.314 -21.951 1.00 84.69 120 GLN A C 1
ATOM 930 O O . GLN A 1 120 ? 7.721 0.247 -23.100 1.00 84.69 120 GLN A O 1
ATOM 935 N N . VAL A 1 121 ? 7.980 -0.180 -20.914 1.00 84.62 121 VAL A N 1
ATOM 936 C CA . VAL A 1 121 ? 9.288 -0.861 -21.032 1.00 84.62 121 VAL A CA 1
ATOM 937 C C . VAL A 1 121 ? 9.141 -2.369 -21.315 1.00 84.62 121 VAL A C 1
ATOM 939 O O . VAL A 1 121 ? 10.119 -3.104 -21.404 1.00 84.62 121 VAL A O 1
ATOM 942 N N . GLY A 1 122 ? 7.911 -2.861 -21.499 1.00 84.75 122 GLY A N 1
ATOM 943 C CA . GLY A 1 122 ? 7.650 -4.260 -21.845 1.00 84.75 122 GLY A CA 1
ATOM 944 C C . GLY A 1 122 ? 7.667 -5.224 -20.655 1.00 84.75 122 GLY A C 1
ATOM 945 O O . GLY A 1 122 ? 7.690 -6.441 -20.844 1.00 84.75 122 GLY A O 1
ATOM 946 N N . LEU A 1 123 ? 7.601 -4.723 -19.413 1.00 85.81 123 LEU A N 1
ATOM 947 C CA . LEU A 1 123 ? 7.531 -5.543 -18.193 1.00 85.81 123 LEU A CA 1
ATOM 948 C C . LEU A 1 123 ? 6.111 -6.087 -17.943 1.00 85.81 123 LEU A C 1
ATOM 950 O O . LEU A 1 123 ? 5.588 -6.030 -16.827 1.00 85.81 123 LEU A O 1
ATOM 954 N N . TYR A 1 124 ? 5.478 -6.652 -18.974 1.00 85.94 124 TYR A N 1
ATOM 955 C CA . TYR A 1 124 ? 4.081 -7.105 -18.942 1.00 85.94 124 TYR A CA 1
ATOM 956 C C . TYR A 1 124 ? 3.806 -8.121 -17.827 1.00 85.94 124 TYR A C 1
ATOM 958 O O . TYR A 1 124 ? 2.763 -8.074 -17.171 1.00 85.94 124 TYR A O 1
ATOM 966 N N . PHE A 1 125 ? 4.765 -9.015 -17.565 1.00 85.88 125 PHE A N 1
ATOM 967 C CA . PHE A 1 125 ? 4.653 -10.020 -16.509 1.00 85.88 125 PHE A CA 1
ATOM 968 C C . PHE A 1 125 ? 4.616 -9.387 -15.108 1.00 85.88 125 PHE A C 1
ATOM 970 O O . PHE A 1 125 ? 3.751 -9.712 -14.293 1.00 85.88 125 PHE A O 1
ATOM 977 N N . LEU A 1 126 ? 5.511 -8.430 -14.844 1.00 84.81 126 LEU A N 1
ATOM 978 C CA . LEU A 1 126 ? 5.594 -7.727 -13.562 1.00 84.81 126 LEU A CA 1
ATOM 979 C C . LEU A 1 126 ? 4.352 -6.865 -13.315 1.00 84.81 126 LEU A C 1
ATOM 981 O O . LEU A 1 126 ? 3.807 -6.875 -12.211 1.00 84.81 126 LEU A O 1
ATOM 985 N N . VAL A 1 127 ? 3.877 -6.169 -14.352 1.00 85.50 127 VAL A N 1
ATOM 986 C CA . VAL A 1 127 ? 2.656 -5.353 -14.290 1.00 85.50 127 VAL A CA 1
ATOM 987 C C . VAL A 1 127 ? 1.428 -6.223 -14.020 1.00 85.50 127 VAL A C 1
ATOM 989 O O . VAL A 1 127 ? 0.616 -5.880 -13.162 1.00 85.50 127 VAL A O 1
ATOM 992 N N . SER A 1 128 ? 1.325 -7.387 -14.665 1.00 86.31 128 SER A N 1
ATOM 993 C CA . SER A 1 128 ? 0.220 -8.332 -14.441 1.00 86.31 128 SER A CA 1
ATOM 994 C C . SER A 1 128 ? 0.193 -8.850 -12.999 1.00 86.31 128 SER A C 1
ATOM 996 O O . SER A 1 128 ? -0.860 -8.867 -12.359 1.00 86.31 128 SER A O 1
ATOM 998 N N . ILE A 1 129 ? 1.358 -9.203 -12.440 1.00 86.94 129 ILE A N 1
ATOM 999 C CA . ILE A 1 129 ? 1.475 -9.589 -11.025 1.00 86.94 129 ILE A CA 1
ATOM 1000 C C . ILE A 1 129 ? 1.123 -8.412 -10.108 1.00 86.94 129 ILE A C 1
ATOM 1002 O O . ILE A 1 129 ? 0.428 -8.600 -9.106 1.00 86.94 129 ILE A O 1
ATOM 1006 N N . GLY A 1 130 ? 1.565 -7.198 -10.441 1.00 84.06 130 GLY A N 1
ATOM 1007 C CA . GLY A 1 130 ? 1.221 -5.977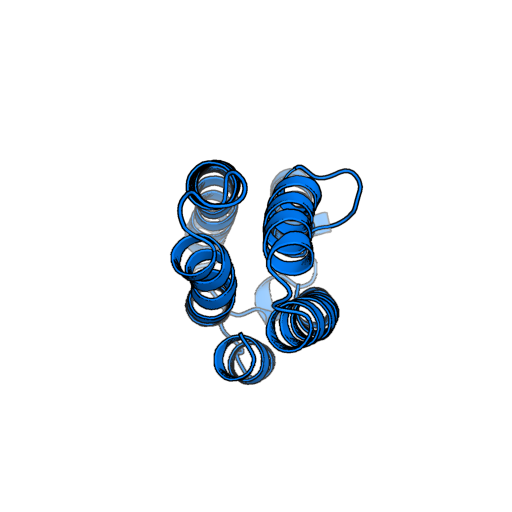 -9.712 1.00 84.06 130 GLY A CA 1
ATOM 1008 C C . GLY A 1 130 ? -0.289 -5.743 -9.653 1.00 84.06 130 GLY A C 1
ATOM 1009 O O . GLY A 1 130 ? -0.835 -5.515 -8.576 1.00 84.06 130 GLY A O 1
ATOM 1010 N N . LEU A 1 131 ? -0.991 -5.894 -10.777 1.00 85.81 131 LEU A N 1
ATOM 1011 C CA . LEU A 1 131 ? -2.449 -5.764 -10.836 1.00 85.81 131 LEU A CA 1
ATOM 1012 C C . LEU A 1 131 ? -3.155 -6.828 -9.986 1.00 85.81 131 LEU A C 1
ATOM 1014 O O . LEU A 1 131 ? -3.971 -6.480 -9.131 1.00 85.81 131 LEU A O 1
ATOM 1018 N N . LEU A 1 132 ? -2.793 -8.106 -10.144 1.00 85.88 132 LEU A N 1
ATOM 1019 C CA . LEU A 1 132 ? -3.380 -9.207 -9.367 1.00 85.88 132 LEU A CA 1
ATOM 1020 C C . LEU A 1 132 ? -3.165 -9.026 -7.862 1.00 85.88 132 LEU A C 1
ATOM 1022 O O . LEU A 1 132 ? -4.080 -9.184 -7.053 1.00 85.88 132 LEU A O 1
ATOM 1026 N N . THR A 1 133 ? -1.947 -8.655 -7.473 1.00 82.88 133 THR A N 1
ATOM 1027 C CA . THR A 1 133 ? -1.617 -8.428 -6.066 1.00 82.88 133 THR A CA 1
ATOM 1028 C C . THR A 1 133 ? -2.277 -7.167 -5.511 1.00 82.88 133 THR A C 1
ATOM 1030 O O . THR A 1 133 ? -2.544 -7.120 -4.312 1.00 82.88 133 THR A O 1
ATOM 1033 N N . SER A 1 134 ? -2.608 -6.178 -6.345 1.00 82.00 134 SER A N 1
ATOM 1034 C CA . SER A 1 134 ? -3.393 -5.016 -5.919 1.00 82.00 134 SER A CA 1
ATOM 1035 C C . SER A 1 134 ? -4.851 -5.390 -5.644 1.00 82.00 134 SER A C 1
ATOM 1037 O O . SER A 1 134 ? -5.398 -4.945 -4.636 1.00 82.00 134 SER A O 1
ATOM 1039 N N . VAL A 1 135 ? -5.457 -6.263 -6.456 1.00 82.25 135 VAL A N 1
ATOM 1040 C CA . VAL A 1 135 ? -6.812 -6.786 -6.190 1.00 82.25 135 VAL A CA 1
ATOM 1041 C C . VAL A 1 135 ? -6.843 -7.556 -4.870 1.00 82.25 135 VAL A C 1
ATOM 1043 O O . VAL A 1 135 ? -7.692 -7.292 -4.023 1.00 82.25 135 VAL A O 1
ATOM 1046 N N . LEU A 1 136 ? -5.857 -8.429 -4.640 1.00 79.19 136 LEU A N 1
ATOM 1047 C CA . LEU A 1 136 ? -5.707 -9.129 -3.359 1.00 79.19 136 LEU A CA 1
ATOM 1048 C C . LEU A 1 136 ? -5.517 -8.166 -2.185 1.00 79.19 136 LEU A C 1
ATOM 1050 O O . LEU A 1 136 ? -5.933 -8.476 -1.073 1.00 79.19 136 LEU A O 1
ATOM 1054 N N . SER A 1 137 ? -4.900 -7.001 -2.417 1.00 77.31 137 SER A N 1
ATOM 1055 C CA . SER A 1 137 ? -4.686 -6.039 -1.341 1.00 77.31 137 SER A CA 1
ATOM 1056 C C . SER A 1 137 ? -5.954 -5.374 -0.832 1.00 77.31 137 SER A C 1
ATOM 1058 O O . SER A 1 137 ? -6.032 -5.064 0.348 1.00 77.31 137 SER A O 1
ATOM 1060 N N . ILE A 1 138 ? -6.962 -5.220 -1.690 1.00 80.88 138 ILE A N 1
ATOM 1061 C CA . ILE A 1 138 ? -8.256 -4.648 -1.302 1.00 80.88 138 ILE A CA 1
ATOM 1062 C C . ILE A 1 138 ? -9.006 -5.586 -0.349 1.00 80.88 138 ILE A C 1
ATOM 1064 O O . ILE A 1 138 ? -9.760 -5.116 0.484 1.00 80.88 138 ILE A O 1
ATOM 1068 N N . TYR A 1 139 ? -8.783 -6.901 -0.431 1.00 80.69 139 TYR A N 1
ATOM 1069 C CA . TYR A 1 139 ? -9.489 -7.866 0.414 1.00 80.69 139 TYR A CA 1
ATOM 1070 C C . TYR A 1 139 ? -9.143 -7.751 1.908 1.00 80.69 139 TYR A C 1
ATOM 1072 O O . TYR A 1 139 ? -9.991 -8.028 2.749 1.00 80.69 139 TYR A O 1
ATOM 1080 N N . TYR A 1 140 ? -7.901 -7.389 2.249 1.00 78.50 140 TYR A N 1
ATOM 1081 C CA . TYR A 1 140 ? -7.470 -7.313 3.650 1.00 78.50 140 TYR A CA 1
ATOM 1082 C C . TYR A 1 140 ? -7.576 -5.909 4.264 1.00 78.50 140 TYR A C 1
ATOM 1084 O O . TYR A 1 140 ? -7.319 -5.764 5.459 1.00 78.50 140 TYR A O 1
ATOM 1092 N N . TYR A 1 141 ? -7.875 -4.887 3.459 1.00 77.75 141 TYR A N 1
ATOM 1093 C CA . TYR A 1 141 ? -8.036 -3.499 3.900 1.00 77.75 141 TYR A CA 1
ATOM 1094 C C . TYR A 1 141 ? -9.501 -3.163 4.151 1.00 77.75 141 TYR A C 1
ATOM 1096 O O . TYR A 1 141 ? -9.744 -2.436 5.140 1.00 77.75 141 TYR A O 1
#

Sequence (141 aa):
MIFGNILTITQTSMKRMLSYSSIGRIGYVIIGIIVGDSNDGYASMITYMLFYISMNLGTFACIVLFSLRTGTDNIRDYAGLYTKDPFLALSLALCLLYLGGLPPLAGFFGKLYLLWCGWQVGLYFLVSIGLLTSVLSIYYY

InterPro domains:
  IPR001750 NADH:quinone oxidoreductase/Mrp antiporter, transmembrane domain [PF00361] (1-137)

Foldseek 3Di:
DVQLLVVLQPDFFPVVNVVSLVVVVVLLLVLLVVLPPVQCSVVLSVLLVVLVVVLVVQQVVLQVVVCVVPVGGTPVVCVPVCVVPVPSVVSNVLSLVLSLQDPVHSNVVSSVSSLVSSVVVPVVVSSVVSVVSSVSSNVSD

Secondary structure (DSSP, 8-state):
-HHHHHHHHT--BHHHHHHHHHHHHHHHHHHHHHHGGGGTHHHHHHHHHHHHHHHHHHHHHHHHHHHHHHS--BGGGGTTHHHH-HHHHHHHHHHHHHHHT-TTSHHHHHHHHHHHHHHHTT-HHHHHHHHHHHHHHHHH-

Nearest PDB structures (foldseek):
  7wg5-assembly1_B  TM=9.825E-01  e=4.893E-14  Arabidopsis thaliana
  7f9o-assembly1_M  TM=9.473E-01  e=5.359E-13  Hordeum vulgare subsp. spontaneum
  6tjv-assembly1_B  TM=9.779E-01  e=5.544E-12  Thermosynechococcus vestitus BP-1
  7qru-assembly1_D  TM=9.397E-01  e=4.210E-05  Alkalihalophilus pseudofirmus
  7o71-assembly1_2  TM=8.871E-01  e=1.653E-04  Yarrowia lipolytica

Radius of gyration: 15.86 Å; Cα contacts (8 Å, |Δi|>4): 166; chains: 1; bounding box: 36×25×47 Å

Organism: Triticum turgidum subsp. durum (NCBI:txid4567)

Solvent-accessible surface area (backbone atoms only — not comparable to full-atom values): 7213 Å² total; per-residue (Å²): 59,65,71,21,46,59,58,25,66,77,47,61,36,49,68,59,25,51,53,28,41,50,54,15,51,50,44,58,44,49,48,12,61,73,44,27,79,84,53,52,9,53,58,27,28,51,53,30,49,52,49,49,53,62,44,49,52,54,39,50,51,44,49,50,56,47,28,74,74,69,76,54,58,44,56,74,74,56,68,70,36,55,81,78,39,47,68,59,41,49,54,38,47,56,34,34,44,26,72,38,31,42,82,95,28,69,41,22,57,25,51,50,45,32,40,49,31,27,47,75,76,65,38,54,69,61,36,52,52,51,52,56,43,40,57,58,39,48,76,73,85